Protein AF-A0AAD2FHA0-F1 (afdb_monomer_lite)

Foldseek 3Di:
DQADLLCVPDPPPHLVVVVVVCVVVVHDDDQADPVRAESSLLSQLLCCLPVPPPPPVPDPPDDPDDDDDPPPDNAASVNSVVVSCVVPPHHNPRPNSVVSSCVSRVVVVRNDDDDPPDDPDDDPPPVVVVVVVVPPPPVPPPPD

Sequence (144 aa):
TNDYDLIGRHWEDEAKPFLLEAKNSGGKVVVHCGAGTNRSGLIVAAAMLLLDDNDDDNNKEQQQEQQQQQQQPERFLLDIVKDLKQKRGMVLTNVSFQQQLCELAAKYNKLGPMPKGYSNEEAPRRSKLKQQHRQTGNFESMFQ

InterPro domains:
  IPR000340 Dual specificity phosphatase, catalytic domain [PF00782] (13-104)
  IPR000387 Tyrosine-specific protein phosphatases domain [PS50056] (9-77)
  IPR003595 Protein-tyrosine phosphatase, catalytic [SM00404] (2-107)
  IPR016130 Protein-tyrosine phosphatase, active site [PS00383] (31-41)
  IPR029021 Protein-tyrosine phosphatase-like [G3DSA:3.90.190.10] (2-108)
  IPR029021 Protein-tyrosine phosphatase-like [SSF52799] (15-111)

Organism: NCBI:txid2856

Radius of gyration: 21.64 Å; chains: 1; b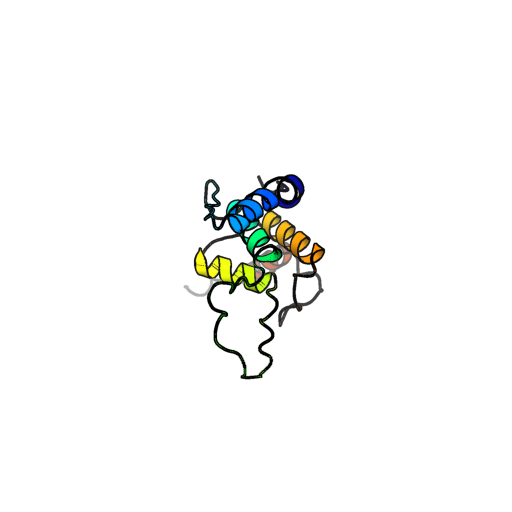ounding box: 42×40×75 Å

Secondary structure (DSSP, 8-state):
-----HHHHHIIIIIHHHHHHHHHTT-------SSSSSHHHHHHHHHHHHT------SS-SS---------PPPPPHHHHHHHHHHHHSS----HHHHHHHHHHHHHTT-S-SPPTT--SSPPPPTTTHHHHTTSS---TTS--

pLDDT: mean 80.44, std 20.16, range [44.22, 98.0]

Structure (mmCIF, N/CA/C/O backbone):
data_AF-A0AAD2FHA0-F1
#
_entry.id   AF-A0AAD2FHA0-F1
#
loop_
_atom_site.group_PDB
_atom_site.id
_atom_site.type_symbol
_atom_site.label_atom_id
_atom_site.label_alt_id
_atom_site.label_comp_id
_atom_site.label_asym_id
_atom_site.label_entity_id
_atom_site.label_seq_id
_atom_site.pdbx_PDB_ins_code
_atom_site.Cartn_x
_atom_site.Cartn_y
_atom_site.Cartn_z
_atom_site.occupancy
_atom_site.B_iso_or_equiv
_atom_site.auth_seq_id
_atom_site.auth_comp_id
_atom_site.auth_asym_id
_atom_site.auth_atom_id
_atom_site.pdbx_PDB_model_num
ATOM 1 N N . THR A 1 1 ? 3.387 8.338 -17.154 1.00 49.09 1 THR A N 1
ATOM 2 C CA . THR A 1 1 ? 3.674 9.116 -15.930 1.00 49.09 1 THR A CA 1
ATOM 3 C C . THR A 1 1 ? 4.288 8.162 -14.929 1.00 49.09 1 THR A C 1
ATOM 5 O O . THR A 1 1 ? 3.560 7.499 -14.203 1.00 49.09 1 THR A O 1
ATOM 8 N N . ASN A 1 2 ? 5.608 7.972 -15.005 1.00 61.31 2 ASN A N 1
ATOM 9 C CA . ASN A 1 2 ? 6.279 6.852 -14.336 1.00 61.31 2 ASN A CA 1
ATOM 10 C C . ASN A 1 2 ? 6.820 7.172 -12.938 1.00 61.31 2 ASN A C 1
ATOM 12 O O . ASN A 1 2 ? 7.102 6.222 -12.229 1.00 61.31 2 ASN A O 1
ATOM 16 N N . ASP A 1 3 ? 6.852 8.431 -12.491 1.00 77.88 3 ASP A N 1
ATOM 17 C CA . ASP A 1 3 ? 7.588 8.805 -11.264 1.00 77.88 3 ASP A CA 1
ATOM 18 C C . ASP A 1 3 ? 6.738 9.559 -10.232 1.00 77.88 3 ASP A C 1
ATOM 20 O O . ASP A 1 3 ? 7.250 10.320 -9.416 1.00 77.88 3 ASP A O 1
ATOM 24 N N . TYR A 1 4 ? 5.413 9.409 -10.278 1.00 92.38 4 TYR A N 1
ATOM 25 C CA . TYR A 1 4 ? 4.571 10.063 -9.283 1.00 92.38 4 TYR A CA 1
ATOM 26 C C . TYR A 1 4 ? 4.712 9.361 -7.931 1.00 92.38 4 TYR A C 1
ATOM 28 O O . TYR A 1 4 ? 4.334 8.197 -7.801 1.00 92.38 4 TYR A O 1
ATOM 36 N N . ASP A 1 5 ? 5.242 10.068 -6.939 1.00 95.50 5 ASP A N 1
ATOM 37 C CA . ASP A 1 5 ? 5.319 9.592 -5.561 1.00 95.50 5 ASP A CA 1
ATOM 38 C C . ASP A 1 5 ? 3.935 9.649 -4.903 1.00 95.50 5 ASP A C 1
ATOM 40 O O . ASP A 1 5 ? 3.520 10.680 -4.376 1.00 95.50 5 ASP A O 1
ATOM 44 N N . LEU A 1 6 ? 3.179 8.556 -5.017 1.00 96.38 6 LEU A N 1
ATOM 45 C CA . LEU A 1 6 ? 1.818 8.474 -4.494 1.00 96.38 6 LEU A CA 1
ATOM 46 C C . LEU A 1 6 ? 1.837 8.239 -2.981 1.00 96.38 6 LEU A C 1
ATOM 48 O O . LEU A 1 6 ? 1.031 8.836 -2.270 1.00 96.38 6 LEU A O 1
ATOM 52 N N . ILE A 1 7 ? 2.749 7.388 -2.496 1.00 97.62 7 ILE A N 1
ATOM 53 C CA . ILE A 1 7 ? 2.863 7.084 -1.066 1.00 97.62 7 ILE A CA 1
ATOM 54 C C . ILE A 1 7 ? 3.361 8.305 -0.298 1.00 97.62 7 ILE A C 1
ATOM 56 O O . ILE A 1 7 ? 2.693 8.727 0.642 1.00 97.62 7 ILE A O 1
ATOM 60 N N . GLY A 1 8 ? 4.479 8.908 -0.703 1.00 96.81 8 GLY A N 1
ATOM 61 C CA . GLY A 1 8 ? 5.072 10.017 0.043 1.00 96.81 8 GLY A CA 1
ATOM 62 C C . GLY A 1 8 ? 4.200 11.271 0.077 1.00 96.81 8 GLY A C 1
ATOM 63 O O . GLY A 1 8 ? 4.286 12.037 1.030 1.00 96.81 8 GLY A O 1
ATOM 64 N N . ARG A 1 9 ? 3.326 11.469 -0.920 1.00 97.69 9 ARG A N 1
ATOM 65 C CA . ARG A 1 9 ? 2.438 12.642 -0.987 1.00 97.69 9 ARG A CA 1
ATOM 66 C C . ARG A 1 9 ? 1.093 12.461 -0.299 1.00 97.69 9 ARG A C 1
ATOM 68 O O . ARG A 1 9 ? 0.582 13.433 0.236 1.00 97.69 9 ARG A O 1
ATOM 75 N N . HIS A 1 10 ? 0.501 11.268 -0.369 1.00 97.69 10 HIS A N 1
ATOM 76 C CA . HIS A 1 10 ? -0.910 11.089 -0.002 1.00 97.69 10 HIS A CA 1
ATOM 77 C C . HIS A 1 10 ? -1.148 10.037 1.075 1.00 97.69 10 HIS A C 1
ATOM 79 O O . HIS A 1 10 ? -2.256 9.960 1.598 1.00 97.69 10 HIS A O 1
ATOM 85 N N . TRP A 1 11 ? -0.169 9.188 1.399 1.00 97.69 11 TRP A N 1
ATOM 86 C CA . TRP A 1 11 ? -0.427 8.073 2.308 1.00 97.69 11 TRP A CA 1
ATOM 87 C C . TRP A 1 11 ? -0.754 8.542 3.727 1.00 97.69 11 TRP A C 1
ATOM 89 O O . TRP A 1 11 ? -1.832 8.221 4.214 1.00 97.69 11 TRP A O 1
ATOM 99 N N . GLU A 1 12 ? 0.143 9.288 4.376 1.00 96.56 12 GLU A N 1
ATOM 100 C CA . GLU A 1 12 ? 0.017 9.613 5.807 1.00 96.56 12 GLU A CA 1
ATOM 101 C C . GLU A 1 12 ? -1.079 10.647 6.092 1.00 96.56 12 GLU A C 1
ATOM 103 O O . GLU A 1 12 ? -1.808 10.485 7.067 1.00 96.56 12 GLU A O 1
ATOM 108 N N . ASP A 1 13 ? -1.223 11.662 5.236 1.00 97.31 13 ASP A N 1
ATOM 109 C CA . ASP A 1 13 ? -2.094 12.813 5.515 1.00 97.31 13 ASP A CA 1
ATOM 110 C C . ASP A 1 13 ? -3.517 12.664 4.951 1.00 97.31 13 ASP A C 1
ATOM 112 O O . ASP A 1 13 ? -4.442 13.304 5.446 1.00 97.31 13 ASP A O 1
ATOM 116 N N . GLU A 1 14 ? -3.723 11.817 3.935 1.00 97.81 14 GLU A N 1
ATOM 117 C CA . GLU A 1 14 ? -5.014 11.712 3.236 1.00 97.81 14 GLU A CA 1
ATOM 118 C C . GLU A 1 14 ? -5.570 10.283 3.235 1.00 97.81 14 GLU A C 1
ATOM 120 O O . GLU A 1 14 ? -6.622 10.005 3.813 1.00 97.81 14 GLU A O 1
ATOM 125 N N . ALA A 1 15 ? -4.871 9.349 2.585 1.00 97.94 15 ALA A N 1
ATOM 126 C CA . ALA A 1 15 ? -5.410 8.023 2.302 1.00 97.94 15 ALA A CA 1
ATOM 127 C C . ALA A 1 15 ? -5.560 7.172 3.568 1.00 97.94 15 ALA A C 1
ATOM 129 O O . ALA A 1 15 ? -6.604 6.552 3.775 1.00 97.94 15 ALA A O 1
ATOM 130 N N . LYS A 1 16 ? -4.531 7.132 4.418 1.00 97.44 16 LYS A N 1
ATOM 131 C CA . LYS A 1 16 ? -4.538 6.333 5.645 1.00 97.44 16 LYS A CA 1
ATOM 132 C C . LYS A 1 16 ? -5.573 6.836 6.662 1.00 97.44 16 LYS A C 1
ATOM 134 O O . LYS A 1 16 ? -6.338 5.989 7.122 1.00 97.44 16 LYS A O 1
ATOM 139 N N . PRO A 1 17 ? -5.679 8.144 6.982 1.00 97.56 17 PRO A N 1
ATOM 140 C CA . PRO A 1 17 ? -6.731 8.645 7.866 1.00 97.56 17 PRO A CA 1
ATOM 141 C C . PRO A 1 17 ? -8.136 8.326 7.352 1.00 97.56 17 PRO A C 1
ATOM 143 O O . PRO A 1 17 ? -8.946 7.805 8.112 1.00 97.56 17 PRO A O 1
ATOM 146 N N . PHE A 1 18 ? -8.399 8.537 6.057 1.00 97.81 18 PHE A N 1
ATOM 147 C CA . PHE A 1 18 ? -9.698 8.237 5.449 1.00 97.81 18 PHE A CA 1
ATOM 148 C C . PHE A 1 18 ? -10.074 6.752 5.565 1.00 97.81 18 PHE A C 1
ATOM 150 O O . PHE A 1 18 ? -11.197 6.405 5.934 1.00 97.81 18 PHE A O 1
ATOM 157 N N . LEU A 1 19 ? -9.129 5.855 5.265 1.00 96.94 19 LEU A N 1
ATOM 158 C CA . LEU A 1 19 ? -9.354 4.412 5.370 1.00 96.94 19 LEU A CA 1
ATOM 159 C C . LEU A 1 19 ? -9.555 3.970 6.821 1.00 96.94 19 LEU A C 1
ATOM 161 O O . LEU A 1 19 ? -10.408 3.123 7.081 1.00 96.94 19 LEU A O 1
ATOM 165 N N . LEU A 1 20 ? -8.799 4.544 7.757 1.00 95.06 20 LEU A N 1
ATOM 166 C CA . LEU A 1 20 ? -8.907 4.226 9.176 1.00 95.06 20 LEU A CA 1
ATOM 167 C C . LEU A 1 20 ? -10.227 4.729 9.774 1.00 95.06 20 LEU A C 1
ATOM 169 O O . LEU A 1 20 ? -10.877 3.994 10.507 1.00 95.06 20 LEU A O 1
ATOM 173 N N . GLU A 1 21 ? -10.667 5.937 9.423 1.00 95.44 21 GLU A N 1
ATOM 174 C CA . GLU A 1 21 ? -11.975 6.473 9.820 1.00 95.44 21 GLU A CA 1
ATOM 175 C C . GLU A 1 21 ? -13.120 5.588 9.308 1.00 95.44 21 GLU A C 1
ATOM 177 O O . GLU A 1 21 ? -14.021 5.204 10.061 1.00 95.44 21 GLU A O 1
ATOM 182 N N . ALA A 1 22 ? -13.062 5.195 8.034 1.00 95.06 22 ALA A N 1
ATOM 183 C CA . ALA A 1 22 ? -14.052 4.297 7.461 1.00 95.06 22 ALA A CA 1
ATOM 184 C C . ALA A 1 22 ? -14.035 2.911 8.128 1.00 95.06 22 ALA A C 1
ATOM 186 O O . ALA A 1 22 ? -15.096 2.357 8.401 1.00 95.06 22 ALA A O 1
ATOM 187 N N . LYS A 1 23 ? -12.853 2.366 8.446 1.00 91.12 23 LYS A N 1
ATOM 188 C CA . LYS A 1 23 ? -12.722 1.107 9.193 1.00 91.12 23 LYS A CA 1
ATOM 189 C C . LYS A 1 23 ? -13.341 1.223 10.591 1.00 91.12 23 LYS A C 1
ATOM 191 O O . LYS A 1 23 ? -14.180 0.404 10.954 1.00 91.12 23 LYS A O 1
ATOM 196 N N . ASN A 1 24 ? -12.993 2.270 11.338 1.00 92.12 24 ASN A N 1
ATOM 197 C CA . ASN A 1 24 ? -13.446 2.493 12.716 1.00 92.12 24 ASN A CA 1
ATOM 198 C C . ASN A 1 24 ? -14.953 2.765 12.823 1.00 92.12 24 ASN A C 1
ATOM 200 O O . ASN A 1 24 ? -15.558 2.509 13.859 1.00 92.12 24 ASN A O 1
ATOM 204 N N . SER A 1 25 ? -15.572 3.266 11.755 1.00 94.00 25 SER A N 1
ATOM 205 C CA . SER A 1 25 ? -17.027 3.437 11.665 1.00 94.00 25 SER A CA 1
ATOM 206 C C . SER A 1 25 ? -17.769 2.171 11.211 1.00 94.00 25 SER A C 1
ATOM 208 O O . SER A 1 25 ? -18.991 2.202 11.064 1.00 94.00 25 SER A O 1
ATOM 210 N N . GLY A 1 26 ? -17.063 1.060 10.960 1.00 91.25 26 GLY A N 1
ATOM 211 C CA . GLY A 1 26 ? -17.638 -0.156 10.373 1.00 91.25 26 GLY A CA 1
ATOM 212 C C . GLY A 1 26 ? -18.071 0.016 8.910 1.00 91.25 26 GLY A C 1
ATOM 213 O O . GLY A 1 26 ? -18.850 -0.782 8.381 1.00 91.25 26 GLY A O 1
ATOM 214 N N . GLY A 1 27 ? -17.602 1.076 8.251 1.00 91.19 27 GLY A N 1
ATOM 215 C CA . GLY A 1 27 ? -17.916 1.409 6.872 1.00 91.19 27 GLY A CA 1
ATOM 216 C C . GLY A 1 27 ? -17.195 0.519 5.859 1.00 91.19 27 GLY A C 1
ATOM 217 O O . GLY A 1 27 ? -16.181 -0.122 6.131 1.00 91.19 27 GLY A O 1
ATOM 218 N N . LYS A 1 28 ? -17.716 0.503 4.628 1.00 93.31 28 LYS A N 1
ATOM 219 C CA . LYS A 1 28 ? -17.070 -0.149 3.481 1.00 93.31 28 LYS A CA 1
ATOM 220 C C . LYS A 1 28 ? -16.538 0.912 2.530 1.00 93.31 28 LYS A C 1
ATOM 222 O O . LYS A 1 28 ? -17.287 1.790 2.109 1.00 93.31 28 LYS A O 1
ATOM 227 N N . VAL A 1 29 ? -15.269 0.791 2.149 1.00 95.94 29 VAL A N 1
ATOM 228 C CA . VAL A 1 29 ? -14.613 1.721 1.220 1.00 95.94 29 VAL A CA 1
ATOM 229 C C . VAL A 1 29 ? -14.434 1.086 -0.149 1.00 95.94 29 VAL A C 1
ATOM 231 O O . VAL A 1 29 ? -13.974 -0.048 -0.276 1.00 95.94 29 VAL A O 1
ATOM 234 N N . VAL A 1 30 ? -14.732 1.859 -1.193 1.00 96.56 30 VAL A N 1
ATOM 235 C CA . VAL A 1 30 ? -14.352 1.533 -2.569 1.00 96.56 30 VAL A CA 1
ATOM 236 C C . VAL A 1 30 ? -13.156 2.392 -2.967 1.00 96.56 30 VAL A C 1
ATOM 238 O O . VAL A 1 30 ? -13.279 3.600 -3.137 1.00 96.56 30 VAL A O 1
ATOM 241 N N . VAL A 1 31 ? -11.997 1.758 -3.165 1.00 96.44 31 VAL A N 1
ATOM 242 C CA . VAL A 1 31 ? -10.791 2.419 -3.688 1.00 96.44 31 VAL A CA 1
ATOM 243 C C . VAL A 1 31 ? -10.673 2.138 -5.184 1.00 96.44 31 VAL A C 1
ATOM 245 O O . VAL A 1 31 ? -10.569 0.983 -5.603 1.00 96.44 31 VAL A O 1
ATOM 248 N N . HIS A 1 32 ? -10.652 3.185 -6.012 1.00 96.69 32 HIS A N 1
ATOM 249 C CA . HIS A 1 32 ? -10.545 3.038 -7.464 1.00 96.69 32 HIS A CA 1
ATOM 250 C C . HIS A 1 32 ? -9.557 4.027 -8.095 1.00 96.69 32 HIS A C 1
ATOM 252 O O . HIS A 1 32 ? -9.116 5.003 -7.500 1.00 96.69 32 HIS A O 1
ATOM 258 N N . CYS A 1 33 ? -9.170 3.736 -9.333 1.00 94.50 33 CYS A N 1
ATOM 259 C CA . CYS A 1 33 ? -8.485 4.666 -10.224 1.00 94.50 33 CYS A CA 1
ATOM 260 C C . CYS A 1 33 ? -8.949 4.380 -11.659 1.00 94.50 33 CYS A C 1
ATOM 262 O O . CYS A 1 33 ? -9.713 3.441 -11.862 1.00 94.50 33 CYS A O 1
ATOM 264 N N . GLY A 1 34 ? -8.471 5.132 -12.658 1.00 94.56 34 GLY A N 1
ATOM 265 C CA . GLY A 1 34 ? -8.948 4.984 -14.045 1.00 94.56 34 GLY A CA 1
ATOM 266 C C . GLY A 1 34 ? -8.950 3.544 -14.588 1.00 94.56 34 GLY A C 1
ATOM 267 O O . GLY A 1 34 ? -9.942 3.121 -15.159 1.00 94.56 34 GLY A O 1
ATOM 268 N N . ALA A 1 35 ? -7.877 2.774 -14.363 1.00 92.19 35 ALA A N 1
ATOM 269 C CA . ALA A 1 35 ? -7.787 1.372 -14.803 1.00 92.19 35 ALA A CA 1
ATOM 270 C C . ALA A 1 35 ? -7.987 0.350 -13.668 1.00 92.19 35 ALA A C 1
ATOM 272 O O . ALA A 1 35 ? -7.991 -0.848 -13.913 1.00 92.19 35 ALA A O 1
ATOM 273 N N . GLY A 1 36 ? -8.062 0.794 -12.411 1.00 92.62 36 GLY A N 1
ATOM 274 C CA . GLY A 1 36 ? -8.179 -0.099 -11.252 1.00 92.62 36 GLY A CA 1
ATOM 275 C C . GLY A 1 36 ? -6.964 -0.994 -10.939 1.00 92.62 36 GLY A C 1
ATOM 276 O O . GLY A 1 36 ? -7.066 -1.816 -10.032 1.00 92.62 36 GLY A O 1
ATOM 277 N N . THR A 1 37 ? -5.829 -0.854 -11.639 1.00 93.25 37 THR A N 1
ATOM 278 C CA . THR A 1 37 ? -4.694 -1.804 -11.559 1.00 93.25 37 THR A CA 1
ATOM 279 C C . THR A 1 37 ? -3.495 -1.328 -10.737 1.00 93.25 37 THR A C 1
ATOM 281 O O . THR A 1 37 ? -2.859 -2.128 -10.055 1.00 93.25 37 THR A O 1
ATOM 284 N N . ASN A 1 38 ? -3.150 -0.040 -10.816 1.00 94.94 38 ASN A N 1
ATOM 285 C CA . ASN A 1 38 ? -1.869 0.477 -10.318 1.00 94.94 38 ASN A CA 1
ATOM 286 C C . ASN A 1 38 ? -2.036 1.415 -9.116 1.00 94.94 38 ASN A C 1
ATOM 288 O O . ASN A 1 38 ? -1.748 1.000 -8.004 1.00 94.94 38 ASN A O 1
ATOM 292 N N . ARG A 1 39 ? -2.555 2.640 -9.300 1.00 96.56 39 ARG A N 1
ATOM 293 C CA . ARG A 1 39 ? -2.712 3.622 -8.200 1.00 96.56 39 ARG A CA 1
ATOM 294 C C . ARG A 1 39 ? -3.586 3.093 -7.062 1.00 96.56 39 ARG A C 1
ATOM 296 O O . ARG A 1 39 ? -3.170 3.087 -5.913 1.00 96.56 39 ARG A O 1
ATOM 303 N N . SER A 1 40 ? -4.774 2.588 -7.399 1.00 96.81 40 SER A N 1
ATOM 304 C CA . SER A 1 40 ? -5.663 1.971 -6.410 1.00 96.81 40 SER A CA 1
ATOM 305 C C . SER A 1 40 ? -5.062 0.696 -5.822 1.00 96.81 40 SER A C 1
ATOM 307 O O . SER A 1 40 ? -5.214 0.455 -4.634 1.00 96.81 40 SER A O 1
ATOM 309 N N . GLY A 1 41 ? -4.347 -0.098 -6.629 1.00 96.62 41 GLY A N 1
ATOM 310 C CA . GLY A 1 41 ? -3.656 -1.298 -6.152 1.00 96.62 41 GLY A CA 1
ATOM 311 C C . GLY A 1 41 ? -2.572 -0.983 -5.120 1.00 96.62 41 GLY A C 1
ATOM 312 O O . GLY A 1 41 ? -2.454 -1.701 -4.138 1.00 96.62 41 GLY A O 1
ATOM 313 N N . LEU A 1 42 ? -1.832 0.113 -5.309 1.00 97.62 42 LEU A N 1
ATOM 314 C CA . LEU A 1 42 ? -0.809 0.590 -4.378 1.00 97.62 42 LEU A CA 1
ATOM 315 C C . LEU A 1 42 ? -1.416 1.023 -3.040 1.00 97.62 42 LEU A C 1
ATOM 317 O O . LEU A 1 42 ? -0.967 0.550 -2.003 1.00 97.62 42 LEU A O 1
ATOM 321 N N . ILE A 1 43 ? -2.468 1.848 -3.063 1.00 98.00 43 ILE A N 1
ATOM 322 C CA . ILE A 1 43 ? -3.155 2.290 -1.838 1.00 98.00 43 ILE A CA 1
ATOM 323 C C . ILE A 1 43 ? -3.765 1.106 -1.080 1.00 98.00 43 ILE A C 1
ATOM 325 O O . ILE A 1 43 ? -3.602 1.005 0.131 1.00 98.00 43 ILE A O 1
ATOM 329 N N . VAL A 1 44 ? -4.418 0.175 -1.785 1.00 96.94 44 VAL A N 1
ATOM 330 C CA . VAL A 1 44 ? -4.992 -1.024 -1.153 1.00 96.94 44 VAL A CA 1
ATOM 331 C C . VAL A 1 44 ? -3.897 -1.925 -0.579 1.00 96.94 44 VAL A C 1
ATOM 333 O O . VAL A 1 44 ? -4.054 -2.417 0.530 1.00 96.94 44 VAL A O 1
ATOM 336 N N . ALA A 1 45 ? -2.777 -2.118 -1.282 1.00 96.88 45 ALA A N 1
ATOM 337 C CA . ALA A 1 45 ? -1.661 -2.903 -0.757 1.00 96.88 45 ALA A CA 1
ATOM 338 C C . ALA A 1 45 ? -1.054 -2.269 0.503 1.00 96.88 45 ALA A C 1
ATOM 340 O O . ALA A 1 45 ? -0.789 -2.981 1.464 1.00 96.88 45 ALA A O 1
ATOM 341 N N . ALA A 1 46 ? -0.875 -0.945 0.522 1.00 97.25 46 ALA A N 1
ATOM 342 C CA . ALA A 1 46 ? -0.403 -0.218 1.700 1.00 97.25 46 ALA A CA 1
ATOM 343 C C . ALA A 1 46 ? -1.375 -0.352 2.886 1.00 97.25 46 ALA A C 1
ATOM 345 O O . ALA A 1 46 ? -0.941 -0.573 4.015 1.00 97.25 46 ALA A O 1
ATOM 346 N N . ALA A 1 47 ? -2.684 -0.296 2.624 1.00 96.12 47 ALA A N 1
ATOM 347 C CA . ALA A 1 47 ? -3.715 -0.509 3.636 1.00 96.12 47 ALA A CA 1
ATOM 348 C C . ALA A 1 47 ? -3.683 -1.929 4.200 1.00 96.12 47 ALA A C 1
ATOM 350 O O . ALA A 1 47 ? -3.582 -2.094 5.407 1.00 96.12 47 ALA A O 1
ATOM 351 N N . MET A 1 48 ? -3.656 -2.948 3.342 1.00 94.62 48 MET A N 1
ATOM 352 C CA . MET A 1 48 ? -3.557 -4.342 3.783 1.00 94.62 48 MET A CA 1
ATOM 353 C C . MET A 1 48 ? -2.253 -4.640 4.539 1.00 94.62 48 MET A C 1
ATOM 355 O O . MET A 1 48 ? -2.190 -5.564 5.339 1.00 94.62 48 MET A O 1
ATOM 359 N N . LEU A 1 49 ? -1.188 -3.884 4.272 1.00 94.75 49 LEU A N 1
ATOM 360 C CA . LEU A 1 49 ? 0.100 -4.053 4.938 1.00 94.75 49 LEU A CA 1
ATOM 361 C C . LEU A 1 49 ? 0.134 -3.440 6.346 1.00 94.75 49 LEU A C 1
ATOM 363 O O . LEU A 1 49 ? 0.847 -3.950 7.207 1.00 94.75 49 LEU A O 1
ATOM 367 N N . LEU A 1 50 ? -0.569 -2.321 6.552 1.00 93.94 50 LEU A N 1
ATOM 368 C CA . LEU A 1 50 ? -0.416 -1.475 7.744 1.00 93.94 50 LEU A CA 1
ATOM 369 C C . LEU A 1 50 ? -1.686 -1.313 8.584 1.00 93.94 50 LEU A C 1
ATOM 371 O O . LEU A 1 50 ? -1.585 -0.824 9.703 1.00 93.94 50 LEU A O 1
ATOM 375 N N . LEU A 1 51 ? -2.859 -1.633 8.036 1.00 91.75 51 LEU A N 1
ATOM 376 C CA . LEU A 1 51 ? -4.166 -1.425 8.670 1.00 91.75 51 LEU A CA 1
ATOM 377 C C . LEU A 1 51 ? -4.958 -2.724 8.851 1.00 91.75 51 LEU A C 1
ATOM 379 O O . LEU A 1 51 ? -5.906 -2.737 9.637 1.00 91.75 51 LEU A O 1
ATOM 383 N N . ASP A 1 52 ? -4.594 -3.807 8.157 1.00 81.38 52 ASP A N 1
ATOM 384 C CA . ASP A 1 52 ? -5.144 -5.142 8.420 1.00 81.38 52 ASP A CA 1
ATOM 385 C C . ASP A 1 52 ? -4.460 -5.737 9.663 1.00 81.38 52 ASP A C 1
ATOM 387 O O . ASP A 1 52 ? -3.738 -6.732 9.597 1.00 81.38 52 ASP A O 1
ATOM 391 N N . ASP A 1 53 ? -4.681 -5.113 10.817 1.00 65.50 53 ASP A N 1
ATOM 392 C CA . ASP A 1 53 ? -4.613 -5.842 12.077 1.00 65.50 53 ASP A CA 1
ATOM 393 C C . ASP A 1 53 ? -5.823 -6.786 12.115 1.00 65.50 53 ASP A C 1
ATOM 395 O O . ASP A 1 53 ? -6.916 -6.413 11.681 1.00 65.50 53 ASP A O 1
ATOM 399 N N 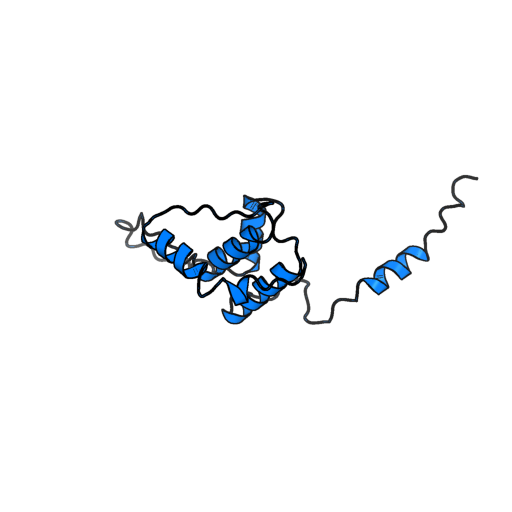. ASN A 1 54 ? -5.590 -8.037 12.525 1.00 54.78 54 ASN A N 1
ATOM 400 C CA . ASN A 1 54 ? -6.557 -9.137 12.497 1.00 54.78 54 ASN A CA 1
ATOM 401 C C . ASN A 1 54 ? -7.763 -8.858 13.416 1.00 54.78 54 ASN A C 1
ATOM 403 O O . ASN A 1 54 ? -7.865 -9.432 14.501 1.00 54.78 54 ASN A O 1
ATOM 407 N N . ASP A 1 55 ? -8.687 -8.015 12.966 1.00 50.47 55 ASP A N 1
ATOM 408 C CA . ASP A 1 55 ? -9.990 -7.799 13.587 1.00 50.47 55 ASP A CA 1
ATOM 409 C C . ASP A 1 55 ? -10.914 -8.984 13.262 1.00 50.47 55 ASP A C 1
ATOM 411 O O . ASP A 1 55 ? -11.899 -8.867 12.534 1.00 50.47 55 ASP A O 1
ATOM 415 N N . ASP A 1 56 ? -10.603 -10.150 13.832 1.00 48.25 56 ASP A N 1
ATOM 416 C CA . ASP A 1 56 ? -11.619 -11.151 14.173 1.00 48.25 56 ASP A CA 1
ATOM 417 C C . ASP A 1 56 ? -12.302 -10.706 15.478 1.00 48.25 56 ASP A C 1
ATOM 419 O O . ASP A 1 56 ? -12.161 -11.340 16.526 1.00 48.25 56 ASP A O 1
ATOM 423 N N . ASP A 1 57 ? -13.025 -9.586 15.417 1.00 50.84 57 ASP A N 1
ATOM 424 C CA . ASP A 1 57 ? -13.714 -8.982 16.568 1.00 50.84 57 ASP A CA 1
ATOM 425 C C . ASP A 1 57 ? -15.243 -9.148 16.493 1.00 50.84 57 ASP A C 1
ATOM 427 O O . ASP A 1 57 ? -16.017 -8.310 16.940 1.00 50.84 57 ASP A O 1
ATOM 431 N N . ASN A 1 58 ? -15.714 -10.261 15.913 1.00 46.44 58 ASN A N 1
ATOM 432 C CA . ASN A 1 58 ? -17.148 -10.586 15.871 1.00 46.44 58 ASN A CA 1
ATOM 433 C C . ASN A 1 58 ? -17.513 -12.032 16.252 1.00 46.44 58 ASN A C 1
ATOM 435 O O . ASN A 1 58 ? -18.628 -12.464 15.965 1.00 46.44 58 ASN A O 1
ATOM 439 N N . ASN A 1 59 ? -16.632 -12.795 16.919 1.00 49.72 59 ASN A N 1
ATOM 440 C CA . ASN A 1 59 ? -17.058 -14.072 17.521 1.00 49.72 59 ASN A CA 1
ATOM 441 C C . ASN A 1 59 ? -16.169 -14.593 18.673 1.00 49.72 59 ASN A C 1
ATOM 443 O O . ASN A 1 59 ? -15.744 -15.748 18.666 1.00 49.72 59 ASN A O 1
ATOM 447 N N . LYS A 1 60 ? -15.853 -13.750 19.667 1.00 44.22 60 LYS A N 1
ATOM 448 C CA . LYS A 1 60 ? -15.126 -14.168 20.886 1.00 44.22 60 LYS A CA 1
ATOM 449 C C . LYS A 1 60 ? -15.871 -13.840 22.179 1.00 44.22 60 LYS A C 1
ATOM 451 O O . LYS A 1 60 ? -15.273 -13.461 23.177 1.00 44.22 60 LYS A O 1
ATOM 456 N N . GLU A 1 61 ? -17.170 -14.096 22.195 1.00 49.69 61 GLU A N 1
ATOM 457 C CA . GLU A 1 61 ? -17.804 -14.584 23.416 1.00 49.69 61 GLU A CA 1
ATOM 458 C C . GLU A 1 61 ? -18.122 -16.061 23.178 1.00 49.69 61 GLU A C 1
ATOM 460 O O . GLU A 1 61 ? -18.869 -16.394 22.267 1.00 49.69 61 GLU A O 1
ATOM 465 N N . GLN A 1 62 ? -17.536 -16.934 24.003 1.00 49.41 62 GLN A N 1
ATOM 466 C CA . GLN A 1 62 ? -17.659 -18.403 23.994 1.00 49.41 62 GLN A CA 1
ATOM 467 C C . GLN A 1 62 ? -16.678 -19.168 23.091 1.00 49.41 62 GLN A C 1
ATOM 469 O O . GLN A 1 62 ? -17.060 -19.825 22.126 1.00 49.41 62 GLN A O 1
ATOM 474 N N . GLN A 1 63 ? -15.406 -19.171 23.498 1.00 45.84 63 GLN A N 1
ATOM 475 C CA . GLN A 1 63 ? -14.584 -20.391 23.561 1.00 45.84 63 GLN A CA 1
ATOM 476 C C . GLN A 1 63 ? -13.315 -20.096 24.369 1.00 45.84 63 GLN A C 1
ATOM 478 O O . GLN A 1 63 ? -12.229 -19.855 23.847 1.00 45.84 63 GLN A O 1
ATOM 483 N N . GLN A 1 64 ? -13.496 -20.051 25.688 1.00 49.59 64 GLN A N 1
ATOM 484 C CA . GLN A 1 64 ? -12.400 -20.214 26.632 1.00 49.59 64 GLN A CA 1
ATOM 485 C C . GLN A 1 64 ? -12.007 -21.698 26.660 1.00 49.59 64 GLN A C 1
ATOM 487 O O . GLN A 1 64 ? -12.864 -22.573 26.581 1.00 49.59 64 GLN A O 1
ATOM 492 N N . GLU A 1 65 ? -10.700 -21.931 26.782 1.00 50.69 65 GLU A N 1
ATOM 493 C CA . GLU A 1 65 ? -10.071 -23.217 27.106 1.00 50.69 65 GLU A CA 1
ATOM 494 C C . GLU A 1 65 ? -9.988 -24.256 25.977 1.00 50.69 65 GLU A C 1
ATOM 496 O O . GLU A 1 65 ? -10.531 -25.353 26.053 1.0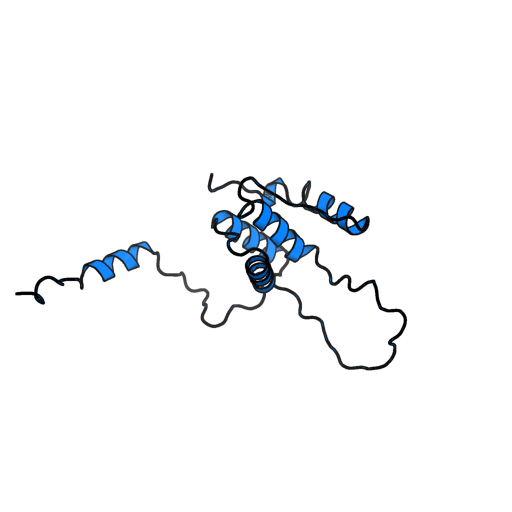0 50.69 65 GLU A O 1
ATOM 501 N N . GLN A 1 66 ? -9.152 -23.964 24.977 1.00 51.09 66 GLN A N 1
ATOM 502 C CA . GLN A 1 66 ? -8.230 -24.975 24.451 1.00 51.09 66 GLN A CA 1
ATOM 503 C C . GLN A 1 66 ? -6.954 -24.314 23.918 1.00 51.09 66 GLN A C 1
ATOM 505 O O . GLN A 1 66 ? -6.931 -23.601 22.919 1.00 51.09 66 GLN A O 1
ATOM 510 N N . GLN A 1 67 ? -5.884 -24.525 24.678 1.00 52.81 67 GLN A N 1
ATOM 511 C CA . GLN A 1 67 ? -4.536 -24.046 24.434 1.00 52.81 67 GLN A CA 1
ATOM 512 C C . GLN A 1 67 ? -3.888 -24.851 23.303 1.00 52.81 67 GLN A C 1
ATOM 514 O O . GLN A 1 67 ? -3.636 -26.042 23.455 1.00 52.81 67 GLN A O 1
ATOM 519 N N . GLN A 1 68 ? -3.545 -24.173 22.211 1.00 48.53 68 GLN A N 1
ATOM 520 C CA . GLN A 1 68 ? -2.322 -24.399 21.441 1.00 48.53 68 GLN A CA 1
ATOM 521 C C . GLN A 1 68 ? -2.042 -23.121 20.646 1.00 48.53 68 GLN A C 1
ATOM 523 O O . GLN A 1 68 ? -2.924 -22.566 19.999 1.00 48.53 68 GLN A O 1
ATOM 528 N N . GLN A 1 69 ? -0.820 -22.613 20.782 1.00 48.56 69 GLN A N 1
ATOM 529 C CA . GLN A 1 69 ? -0.339 -21.334 20.265 1.00 48.56 69 GLN A CA 1
ATOM 530 C C . GLN A 1 69 ? -0.437 -21.264 18.731 1.00 48.56 69 GLN A C 1
ATOM 532 O O . GLN A 1 69 ? 0.529 -21.529 18.025 1.00 48.56 69 GLN A O 1
ATOM 537 N N . GLN A 1 70 ? -1.592 -20.872 18.200 1.00 47.97 70 GLN A N 1
ATOM 538 C CA . GLN A 1 70 ? -1.702 -20.372 16.834 1.00 47.97 70 GLN A CA 1
ATOM 539 C C . GLN A 1 70 ? -1.371 -18.879 16.871 1.00 47.97 70 GLN A C 1
ATOM 541 O O . GLN A 1 70 ? -2.255 -18.027 16.927 1.00 47.97 70 GLN A O 1
ATOM 546 N N . GLN A 1 71 ? -0.075 -18.557 16.916 1.00 50.97 71 GLN A N 1
ATOM 547 C CA . GLN A 1 71 ? 0.372 -17.215 16.553 1.00 50.97 71 GLN A CA 1
ATOM 548 C C . GLN A 1 71 ? -0.042 -17.015 15.095 1.00 50.97 71 GLN A C 1
ATOM 550 O O . GLN A 1 71 ? 0.492 -17.679 14.205 1.00 50.97 71 GLN A O 1
ATOM 555 N N . GLN A 1 72 ? -1.059 -16.182 14.868 1.00 51.91 72 GLN A N 1
ATOM 556 C CA . GLN A 1 72 ? -1.479 -15.824 13.518 1.00 51.91 72 GLN A CA 1
ATOM 557 C C . GLN A 1 72 ? -0.248 -15.305 12.766 1.00 51.91 72 GLN A C 1
ATOM 559 O O . GLN A 1 72 ? 0.501 -14.500 13.330 1.00 51.91 72 GLN A O 1
ATOM 564 N N . PRO A 1 73 ? 0.018 -15.796 11.546 1.00 58.50 73 PRO A N 1
ATOM 565 C CA . PRO A 1 73 ? 1.238 -15.459 10.840 1.00 58.50 73 PRO A CA 1
ATOM 566 C C . PRO A 1 73 ? 1.263 -13.954 10.587 1.00 58.50 73 PRO A C 1
ATOM 568 O O . PRO A 1 73 ? 0.331 -13.392 10.007 1.00 58.50 73 PRO A O 1
ATOM 571 N N . GLU A 1 74 ? 2.332 -13.298 11.033 1.00 73.75 74 GLU A N 1
ATOM 572 C CA . GLU A 1 74 ? 2.594 -11.916 10.659 1.00 73.75 74 GLU A CA 1
ATOM 573 C C . GLU A 1 74 ? 2.588 -11.817 9.129 1.00 73.75 74 GLU A C 1
ATOM 575 O O . GLU A 1 74 ? 3.295 -12.559 8.446 1.00 73.75 74 GLU A O 1
ATOM 580 N N . ARG A 1 75 ? 1.745 -10.937 8.580 1.00 86.62 75 ARG A N 1
ATOM 581 C CA . ARG A 1 75 ? 1.615 -10.793 7.130 1.00 86.62 75 ARG A CA 1
ATOM 582 C C . ARG A 1 75 ? 2.734 -9.909 6.605 1.00 86.62 75 ARG A C 1
ATOM 584 O O . ARG A 1 75 ? 2.850 -8.749 7.003 1.00 86.62 75 ARG A O 1
ATOM 591 N N . PHE A 1 76 ? 3.529 -10.440 5.682 1.00 94.06 76 PHE A N 1
ATOM 592 C CA . PHE A 1 76 ? 4.582 -9.682 5.019 1.00 94.06 76 PHE A CA 1
ATOM 593 C C . PHE A 1 76 ? 4.134 -9.185 3.648 1.00 94.06 76 PHE A C 1
ATOM 595 O O . PHE A 1 76 ? 3.145 -9.645 3.073 1.00 94.06 76 PHE A O 1
ATOM 602 N N . LEU A 1 77 ? 4.902 -8.251 3.090 1.00 94.81 77 LEU A N 1
ATOM 603 C CA . LEU A 1 77 ? 4.637 -7.622 1.799 1.00 94.81 77 LEU A CA 1
ATOM 604 C C . LEU A 1 77 ? 4.282 -8.634 0.699 1.00 94.81 77 LEU A C 1
ATOM 606 O O . LEU A 1 77 ? 3.351 -8.418 -0.077 1.00 94.81 77 LEU A O 1
ATOM 610 N N . LEU A 1 78 ? 5.015 -9.744 0.623 1.00 94.62 78 LEU A N 1
ATOM 611 C CA . LEU A 1 78 ? 4.781 -10.756 -0.404 1.00 94.62 78 LEU A CA 1
ATOM 612 C C . LEU A 1 78 ? 3.446 -11.483 -0.236 1.00 94.62 78 LEU A C 1
ATOM 614 O O . LEU A 1 78 ? 2.803 -11.776 -1.247 1.00 94.62 78 LEU A O 1
ATOM 618 N N . ASP A 1 79 ? 3.002 -11.716 0.999 1.00 94.19 79 ASP A N 1
ATOM 619 C CA . ASP A 1 79 ? 1.692 -12.306 1.278 1.00 94.19 79 ASP A CA 1
ATOM 620 C C . ASP A 1 79 ? 0.581 -11.357 0.832 1.00 94.19 79 ASP A C 1
ATOM 622 O O . ASP A 1 79 ? -0.349 -11.767 0.140 1.00 94.19 79 ASP A O 1
ATOM 626 N N . ILE A 1 80 ? 0.729 -10.061 1.128 1.00 94.69 80 ILE A N 1
ATOM 627 C CA . ILE A 1 80 ? -0.217 -9.022 0.705 1.00 94.69 80 ILE A CA 1
ATOM 628 C C . ILE A 1 80 ? -0.309 -8.935 -0.822 1.00 94.69 80 ILE A C 1
ATOM 630 O O . ILE A 1 80 ? -1.403 -8.925 -1.390 1.00 94.69 80 ILE A O 1
ATOM 634 N N . VAL A 1 81 ? 0.831 -8.904 -1.519 1.00 95.00 81 VAL A N 1
ATOM 635 C CA . VAL A 1 81 ? 0.857 -8.827 -2.988 1.00 95.00 81 VAL A CA 1
ATOM 636 C C . VAL A 1 81 ? 0.267 -10.091 -3.618 1.00 95.00 81 VAL A C 1
ATOM 638 O O . VAL A 1 81 ? -0.435 -9.999 -4.631 1.00 95.00 81 VAL A O 1
ATOM 641 N N . LYS A 1 82 ? 0.533 -11.266 -3.038 1.00 94.31 82 LYS A N 1
ATOM 642 C CA . LYS A 1 82 ? -0.044 -12.537 -3.487 1.00 94.31 82 LYS A CA 1
ATOM 643 C C . LYS A 1 82 ? -1.565 -12.522 -3.347 1.00 94.31 82 LYS A C 1
ATOM 645 O O . LYS A 1 82 ? -2.257 -12.796 -4.327 1.00 94.31 82 LYS A O 1
ATOM 650 N N . ASP A 1 83 ? -2.071 -12.126 -2.185 1.00 94.19 83 ASP A N 1
ATOM 651 C CA . ASP A 1 83 ? -3.503 -11.994 -1.917 1.00 94.19 83 ASP A CA 1
ATOM 652 C C . ASP A 1 83 ? -4.189 -11.015 -2.868 1.00 94.19 83 ASP A C 1
ATOM 654 O O . ASP A 1 83 ? -5.251 -11.306 -3.425 1.00 94.19 83 ASP A O 1
ATOM 658 N N . LEU A 1 84 ? -3.573 -9.853 -3.088 1.00 94.31 84 LEU A N 1
ATOM 659 C CA . LEU A 1 84 ? -4.121 -8.830 -3.968 1.00 94.31 84 LEU A CA 1
ATOM 660 C C . LEU A 1 84 ? -4.222 -9.342 -5.411 1.00 94.31 84 LEU A C 1
ATOM 662 O O . LEU A 1 84 ? -5.252 -9.158 -6.066 1.00 94.31 84 LEU A O 1
ATOM 666 N N . LYS A 1 85 ? -3.184 -10.035 -5.897 1.00 95.00 85 LYS A N 1
ATOM 667 C CA . LYS A 1 85 ? -3.186 -10.674 -7.222 1.00 95.00 85 LYS A CA 1
ATOM 668 C C . LYS A 1 85 ? -4.219 -11.790 -7.320 1.00 95.00 85 LYS A C 1
ATOM 670 O O . LYS A 1 85 ? -4.893 -11.887 -8.339 1.00 95.00 85 LYS A O 1
ATOM 675 N N . GLN A 1 86 ? -4.393 -12.594 -6.274 1.00 95.56 86 GLN A N 1
ATOM 676 C CA . GLN A 1 86 ? -5.406 -13.648 -6.260 1.00 95.56 86 GLN A CA 1
ATOM 677 C C . GLN A 1 86 ? -6.828 -13.074 -6.343 1.00 95.56 86 GLN A C 1
ATOM 679 O O . GLN A 1 86 ? -7.659 -13.602 -7.076 1.00 95.56 86 GLN A O 1
ATOM 684 N N . LYS A 1 87 ? -7.106 -11.971 -5.636 1.00 93.25 87 LYS A N 1
ATOM 685 C CA . LYS A 1 87 ? -8.439 -11.345 -5.598 1.00 93.25 87 LYS A CA 1
ATOM 686 C C . LYS A 1 87 ? -8.768 -10.508 -6.839 1.00 93.25 87 LYS A C 1
ATOM 688 O O . LYS A 1 87 ? -9.941 -10.341 -7.162 1.00 93.25 87 LYS A O 1
ATOM 693 N N . ARG A 1 88 ? -7.768 -9.916 -7.504 1.00 91.56 88 ARG A N 1
ATOM 694 C CA . ARG A 1 88 ? -7.982 -8.902 -8.563 1.00 91.56 88 ARG A CA 1
ATOM 695 C C . ARG A 1 88 ? -7.335 -9.232 -9.909 1.00 91.56 88 ARG A C 1
ATOM 697 O O . ARG A 1 88 ? -7.632 -8.562 -10.894 1.00 91.56 88 ARG A O 1
ATOM 704 N N . GLY A 1 89 ? -6.458 -10.229 -9.975 1.00 93.00 89 GLY A N 1
ATOM 705 C CA . GLY A 1 89 ? -5.690 -10.560 -11.172 1.00 93.00 89 GLY A CA 1
ATOM 706 C C . GLY A 1 89 ? -4.507 -9.612 -11.384 1.00 93.00 89 GLY A C 1
ATOM 707 O O . GLY A 1 89 ? -3.565 -9.577 -10.592 1.00 93.00 89 GLY A O 1
ATOM 708 N N . MET A 1 90 ? -4.523 -8.857 -12.485 1.00 92.50 90 MET A N 1
ATOM 709 C CA . MET A 1 90 ? -3.397 -8.008 -12.885 1.00 92.50 90 MET A CA 1
ATOM 710 C C . MET A 1 90 ? -3.380 -6.680 -12.114 1.00 92.50 90 MET A C 1
ATOM 712 O O . MET A 1 90 ? -4.125 -5.751 -12.421 1.00 92.50 90 MET A O 1
ATOM 716 N N . VAL A 1 91 ? -2.473 -6.575 -11.145 1.00 94.88 91 VAL A N 1
ATOM 717 C CA . VAL A 1 91 ? -2.279 -5.393 -10.290 1.00 94.88 91 VAL A CA 1
ATOM 718 C C . VAL A 1 91 ? -0.795 -5.091 -10.097 1.00 94.88 91 VAL A C 1
ATOM 720 O O . VAL A 1 91 ? 0.043 -5.982 -10.253 1.00 94.88 91 VAL A O 1
ATOM 723 N N . LEU A 1 92 ? -0.482 -3.841 -9.737 1.00 94.06 92 LEU A N 1
ATOM 724 C CA . LEU A 1 92 ? 0.880 -3.378 -9.438 1.00 94.06 92 LEU A CA 1
ATOM 725 C C . LEU A 1 92 ? 1.877 -3.726 -10.552 1.00 94.06 92 LEU A C 1
ATOM 727 O O . LEU A 1 92 ? 2.940 -4.279 -10.298 1.00 94.06 92 LEU A O 1
ATOM 731 N N . THR A 1 93 ? 1.539 -3.438 -11.808 1.00 93.38 93 THR A N 1
ATOM 732 C CA . THR A 1 93 ? 2.443 -3.654 -12.952 1.00 93.38 93 THR A CA 1
ATOM 733 C C . THR A 1 93 ? 3.453 -2.521 -13.131 1.00 93.38 93 THR A C 1
ATOM 735 O O . THR A 1 93 ? 4.445 -2.690 -13.837 1.00 93.38 93 THR A O 1
ATOM 738 N N . ASN A 1 94 ? 3.218 -1.373 -12.492 1.00 93.06 94 ASN A N 1
ATOM 739 C CA . ASN A 1 94 ? 4.132 -0.242 -12.505 1.00 93.06 94 ASN A CA 1
ATOM 740 C C . ASN A 1 94 ? 5.281 -0.449 -11.505 1.00 93.06 94 ASN A C 1
ATOM 742 O O . ASN A 1 94 ? 5.053 -0.527 -10.299 1.00 93.06 94 ASN A O 1
ATOM 746 N N . VAL A 1 95 ? 6.511 -0.475 -12.021 1.00 93.25 95 VAL A N 1
ATOM 747 C CA . VAL A 1 95 ? 7.742 -0.670 -11.243 1.00 93.25 95 VAL A CA 1
ATOM 748 C C . VAL A 1 95 ? 7.943 0.418 -10.186 1.00 93.25 95 VAL A C 1
ATOM 750 O O . VAL A 1 95 ? 8.342 0.090 -9.074 1.00 93.25 95 VAL A O 1
ATOM 753 N N . SER A 1 96 ? 7.622 1.686 -10.46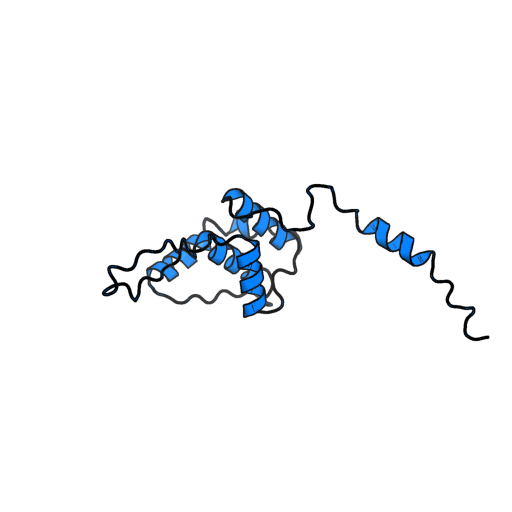5 1.00 94.88 96 SER A N 1
ATOM 754 C CA . SER A 1 96 ? 7.818 2.750 -9.468 1.00 94.88 96 SER A CA 1
ATOM 755 C C . SER A 1 96 ? 6.875 2.612 -8.275 1.00 94.88 96 SER A C 1
ATOM 757 O O . SER A 1 96 ? 7.267 2.858 -7.141 1.00 94.88 96 SER A O 1
ATOM 759 N N . PHE A 1 97 ? 5.651 2.132 -8.501 1.00 95.94 97 PHE A N 1
ATOM 760 C CA . PHE A 1 97 ? 4.718 1.824 -7.417 1.00 95.94 97 PHE A CA 1
ATOM 761 C C . PHE A 1 97 ? 5.108 0.563 -6.647 1.00 95.94 97 PHE A C 1
ATOM 763 O O . PHE A 1 97 ? 4.903 0.514 -5.439 1.00 95.94 97 PHE A O 1
ATOM 770 N N . GLN A 1 98 ? 5.696 -0.438 -7.311 1.00 96.06 98 GLN A N 1
ATOM 771 C CA . GLN A 1 98 ? 6.289 -1.580 -6.607 1.00 96.06 98 GLN A CA 1
ATOM 772 C C . GLN A 1 98 ? 7.416 -1.113 -5.680 1.00 96.06 98 GLN A C 1
ATOM 774 O O . GLN A 1 98 ? 7.458 -1.525 -4.527 1.00 96.06 98 GLN A O 1
ATOM 779 N N . GLN A 1 99 ? 8.286 -0.220 -6.162 1.00 95.69 99 GLN A N 1
ATOM 780 C CA . GLN A 1 99 ? 9.372 0.339 -5.365 1.00 9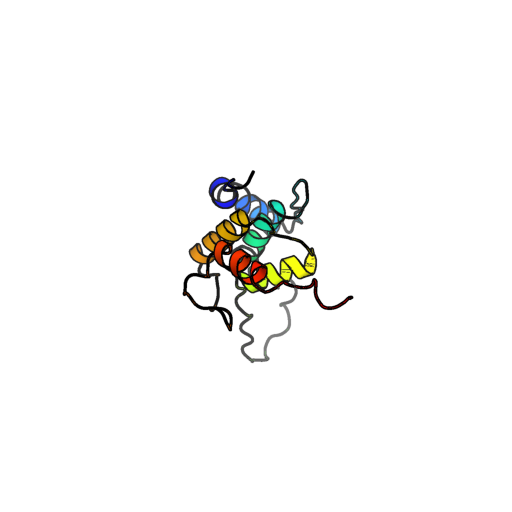5.69 99 GLN A CA 1
ATOM 781 C C . GLN A 1 99 ? 8.850 1.130 -4.159 1.00 95.69 99 GLN A C 1
ATOM 783 O O . GLN A 1 99 ? 9.254 0.831 -3.040 1.00 95.69 99 GLN A O 1
ATOM 788 N N . GLN A 1 100 ? 7.903 2.053 -4.359 1.00 97.19 100 GLN A N 1
ATOM 789 C CA . GLN A 1 100 ? 7.287 2.811 -3.258 1.00 97.19 100 GLN A CA 1
ATOM 790 C C . GLN A 1 100 ? 6.664 1.889 -2.201 1.00 97.19 100 GLN A C 1
ATOM 792 O O . GLN A 1 100 ? 6.785 2.136 -1.004 1.00 97.19 100 GLN A O 1
ATOM 797 N N . LEU A 1 101 ? 6.017 0.798 -2.624 1.00 97.31 101 LEU A N 1
ATOM 798 C CA . LEU A 1 101 ? 5.451 -0.181 -1.699 1.00 97.31 101 LEU A CA 1
ATOM 799 C C . LEU A 1 101 ? 6.537 -0.945 -0.924 1.00 97.31 101 LEU A C 1
ATOM 801 O O . LEU A 1 101 ? 6.372 -1.182 0.271 1.00 97.31 101 LEU A O 1
ATOM 805 N N . CYS A 1 102 ? 7.646 -1.313 -1.572 1.00 96.50 102 CYS A N 1
ATOM 806 C CA . CYS A 1 102 ? 8.794 -1.928 -0.903 1.00 96.50 102 CYS A CA 1
ATOM 807 C C . CYS A 1 102 ? 9.439 -0.978 0.112 1.00 96.50 102 CYS A C 1
ATOM 809 O O . CYS A 1 102 ? 9.757 -1.403 1.218 1.00 96.50 102 CYS A O 1
ATOM 811 N N . GLU A 1 103 ? 9.606 0.298 -0.237 1.00 96.81 103 GLU A N 1
ATOM 812 C CA . GLU A 1 103 ? 10.141 1.331 0.659 1.00 96.81 103 GLU A CA 1
ATOM 813 C C . GLU A 1 103 ? 9.226 1.538 1.871 1.00 96.81 103 GLU A C 1
ATOM 815 O O . GLU A 1 103 ? 9.697 1.567 3.009 1.00 96.81 103 GLU A O 1
ATOM 820 N N . LEU A 1 104 ? 7.907 1.581 1.648 1.00 96.81 104 LEU A N 1
ATOM 821 C CA . LEU A 1 104 ? 6.923 1.625 2.724 1.00 96.81 104 LEU A CA 1
ATOM 822 C C . LEU A 1 104 ? 7.028 0.381 3.618 1.00 96.81 104 LEU A C 1
ATOM 824 O O . LEU A 1 104 ? 7.127 0.504 4.834 1.00 96.81 104 LEU A O 1
ATOM 828 N N . ALA A 1 105 ? 7.067 -0.819 3.040 1.00 96.50 105 ALA A N 1
ATOM 829 C CA . ALA A 1 105 ? 7.212 -2.051 3.810 1.00 96.50 105 ALA A CA 1
ATOM 830 C C . ALA A 1 105 ? 8.519 -2.090 4.611 1.00 96.50 105 ALA A C 1
ATOM 832 O O . ALA A 1 105 ? 8.512 -2.519 5.763 1.00 96.50 105 ALA A O 1
ATOM 833 N N . ALA A 1 106 ? 9.624 -1.608 4.039 1.00 95.56 106 ALA A N 1
ATOM 834 C CA . ALA A 1 106 ? 10.908 -1.504 4.722 1.00 95.56 106 ALA A CA 1
ATOM 835 C C . ALA A 1 106 ? 10.826 -0.560 5.930 1.00 95.56 106 ALA A C 1
ATOM 837 O O . ALA A 1 106 ? 11.257 -0.937 7.018 1.00 95.56 106 ALA A O 1
ATOM 838 N N . LYS A 1 107 ? 10.197 0.617 5.770 1.00 95.56 107 LYS A N 1
ATOM 839 C CA . LYS A 1 107 ? 9.975 1.597 6.852 1.00 95.56 107 LYS A CA 1
ATOM 840 C C . LYS A 1 107 ? 9.262 0.980 8.064 1.00 95.56 107 LYS A C 1
ATOM 842 O O . LYS A 1 107 ? 9.558 1.361 9.192 1.00 95.56 107 LYS A O 1
ATOM 847 N N . TYR A 1 108 ? 8.356 0.026 7.842 1.00 93.69 108 TYR A N 1
ATOM 848 C CA . TYR A 1 108 ? 7.578 -0.641 8.896 1.00 93.69 108 TYR A CA 1
ATOM 849 C C . TYR A 1 108 ? 8.068 -2.057 9.245 1.00 93.69 108 TYR A C 1
ATOM 851 O O . TYR A 1 108 ? 7.375 -2.775 9.959 1.00 93.69 108 TYR A O 1
ATOM 859 N N . ASN A 1 109 ? 9.247 -2.478 8.768 1.00 94.00 109 ASN A N 1
ATOM 860 C CA . ASN A 1 109 ? 9.787 -3.834 8.955 1.00 94.00 109 ASN A CA 1
ATOM 861 C C . ASN A 1 109 ? 8.856 -4.968 8.458 1.00 94.00 109 ASN A C 1
ATOM 863 O O . ASN A 1 109 ? 8.905 -6.088 8.956 1.00 94.00 109 ASN A O 1
ATOM 867 N N . LYS A 1 110 ? 8.033 -4.706 7.434 1.00 94.38 110 LYS A N 1
ATOM 868 C CA . LYS A 1 110 ? 7.055 -5.650 6.855 1.00 94.38 110 LYS A CA 1
ATOM 869 C C . LYS A 1 110 ? 7.517 -6.331 5.560 1.00 94.38 110 LYS A C 1
ATOM 871 O O . LYS A 1 110 ? 6.708 -6.939 4.862 1.00 94.38 110 LYS A O 1
ATOM 876 N N . LEU A 1 111 ? 8.801 -6.249 5.201 1.00 93.75 111 LEU A N 1
ATOM 877 C CA . LEU A 1 111 ? 9.331 -6.946 4.016 1.00 93.75 111 LEU A CA 1
ATOM 878 C C . LEU A 1 111 ? 9.281 -8.474 4.158 1.00 93.75 111 LEU A C 1
ATOM 880 O O . LEU A 1 111 ? 9.040 -9.169 3.171 1.00 93.75 111 LEU A O 1
ATOM 884 N N . GLY A 1 112 ? 9.465 -8.976 5.380 1.00 90.44 112 GLY A N 1
ATOM 885 C CA . GLY A 1 112 ? 9.553 -10.404 5.663 1.00 90.44 112 GLY A CA 1
ATOM 886 C C . GLY A 1 112 ? 10.920 -11.014 5.344 1.00 90.44 112 GLY A C 1
ATOM 887 O O . GLY A 1 112 ? 11.867 -10.302 4.994 1.00 90.44 112 GLY A O 1
ATOM 888 N N . PRO A 1 113 ? 11.051 -12.343 5.497 1.00 90.00 113 PRO A N 1
ATOM 889 C CA . PRO A 1 113 ? 12.291 -13.047 5.208 1.00 90.00 113 PRO A CA 1
ATOM 890 C C . PRO A 1 113 ? 12.614 -13.016 3.712 1.00 90.00 113 PRO A C 1
ATOM 892 O O . PRO A 1 113 ? 11.727 -13.004 2.855 1.00 90.00 113 PRO A O 1
ATOM 895 N N . MET A 1 114 ? 13.908 -13.075 3.395 1.00 88.62 114 MET A N 1
ATOM 896 C CA . MET A 1 114 ? 14.369 -13.172 2.012 1.00 88.62 114 MET A CA 1
ATOM 897 C C . MET A 1 114 ? 13.777 -14.427 1.337 1.00 88.62 114 MET A C 1
ATOM 899 O O . MET A 1 114 ? 13.905 -15.530 1.882 1.00 88.62 114 MET A O 1
ATOM 903 N N . PRO A 1 115 ? 13.142 -14.302 0.158 1.00 87.12 115 PRO A N 1
ATOM 904 C CA . PRO A 1 115 ? 12.551 -15.448 -0.522 1.00 87.12 115 PRO A CA 1
ATOM 905 C C . PRO A 1 115 ? 13.602 -16.469 -0.970 1.00 87.12 115 PRO A C 1
ATOM 907 O O . PRO A 1 115 ? 14.725 -16.122 -1.339 1.00 87.12 115 PRO A O 1
ATOM 910 N N . LYS A 1 116 ? 13.219 -17.751 -0.996 1.00 87.75 116 LYS A N 1
ATOM 911 C CA . LYS A 1 116 ? 14.099 -18.834 -1.462 1.00 87.75 116 LYS A CA 1
ATOM 912 C C . LYS A 1 116 ? 14.525 -18.596 -2.915 1.00 87.75 116 LYS A C 1
ATOM 914 O O . LYS A 1 116 ? 13.679 -18.340 -3.768 1.00 87.75 116 LYS A O 1
ATOM 919 N N . GLY A 1 117 ? 15.821 -18.736 -3.193 1.00 86.81 117 GLY A N 1
ATOM 920 C CA . GLY A 1 117 ? 16.384 -18.578 -4.540 1.00 86.81 117 GLY A CA 1
ATOM 921 C C . GLY A 1 117 ? 16.696 -17.134 -4.946 1.00 86.81 117 GLY A C 1
ATOM 922 O O . GLY A 1 117 ? 17.080 -16.911 -6.090 1.00 86.81 117 GLY A O 1
ATOM 923 N N . TYR A 1 118 ? 16.556 -16.172 -4.031 1.00 83.94 118 TYR A N 1
ATOM 924 C CA . TYR A 1 118 ? 16.989 -14.790 -4.226 1.00 83.94 118 TYR A CA 1
ATOM 925 C C . TYR A 1 118 ? 18.256 -14.513 -3.412 1.00 83.94 118 TYR A C 1
ATOM 927 O O . TYR A 1 118 ? 18.475 -15.115 -2.360 1.00 83.94 118 TYR A O 1
ATOM 935 N N . SER A 1 119 ? 19.090 -13.606 -3.914 1.00 85.69 119 SER A N 1
ATOM 936 C CA . SER A 1 119 ? 20.296 -13.117 -3.249 1.00 85.69 119 SER A CA 1
ATOM 937 C C . SER A 1 119 ? 20.317 -11.588 -3.264 1.00 85.69 119 SER A C 1
ATOM 939 O O . SER A 1 119 ? 19.594 -10.953 -4.033 1.00 85.69 119 SER A O 1
ATOM 941 N N . ASN A 1 120 ? 21.169 -10.998 -2.423 1.00 82.88 120 ASN A N 1
ATOM 942 C CA . ASN A 1 120 ? 21.443 -9.556 -2.424 1.00 82.88 120 ASN A CA 1
ATOM 943 C C . ASN A 1 120 ? 22.435 -9.138 -3.525 1.00 82.88 120 ASN A C 1
ATOM 945 O O . ASN A 1 120 ? 22.872 -7.990 -3.558 1.00 82.88 120 ASN A O 1
ATOM 949 N N . GLU A 1 121 ? 22.837 -10.063 -4.396 1.00 85.56 121 GLU A N 1
ATOM 950 C CA . GLU A 1 121 ? 23.724 -9.752 -5.511 1.00 85.56 121 GLU A CA 1
ATOM 951 C C . GLU A 1 121 ? 22.964 -8.940 -6.564 1.00 85.56 121 GLU A C 1
ATOM 953 O O . GLU A 1 121 ? 21.783 -9.183 -6.830 1.00 85.56 121 GLU A O 1
ATOM 958 N N . GLU A 1 122 ? 23.630 -7.959 -7.178 1.00 75.44 122 GLU A N 1
ATOM 959 C CA . GLU A 1 122 ? 22.998 -7.151 -8.220 1.00 75.44 122 GLU A CA 1
ATOM 960 C C . GLU A 1 122 ? 22.530 -8.036 -9.381 1.00 75.44 122 GLU A C 1
ATOM 962 O O . GLU A 1 122 ? 23.321 -8.719 -10.039 1.00 75.44 122 GLU A O 1
ATOM 967 N N . ALA A 1 123 ? 21.229 -7.984 -9.677 1.00 70.25 123 ALA A N 1
ATOM 968 C CA . ALA A 1 123 ? 20.677 -8.710 -10.807 1.00 70.25 123 ALA A CA 1
ATOM 969 C C . ALA A 1 123 ? 21.335 -8.228 -12.116 1.00 70.25 123 ALA A C 1
ATOM 971 O O . ALA A 1 123 ? 21.479 -7.017 -12.337 1.00 70.25 123 ALA A O 1
ATOM 972 N N . PRO A 1 124 ? 21.701 -9.140 -13.035 1.00 74.38 124 PRO A N 1
ATOM 973 C CA . PRO A 1 124 ? 22.336 -8.754 -14.284 1.00 74.38 124 PRO A CA 1
ATOM 974 C C . PRO A 1 124 ? 21.419 -7.810 -15.066 1.00 74.38 124 PRO A C 1
ATOM 976 O O . PRO A 1 124 ? 20.265 -8.129 -15.367 1.00 74.38 124 PRO A O 1
ATOM 979 N N . ARG A 1 125 ? 21.937 -6.625 -15.420 1.00 69.56 125 ARG A N 1
ATOM 980 C CA . ARG A 1 125 ? 21.183 -5.634 -16.202 1.00 69.56 125 ARG A CA 1
ATOM 981 C C . ARG A 1 125 ? 20.648 -6.291 -17.480 1.00 69.56 125 ARG A C 1
ATOM 983 O O . ARG A 1 125 ? 21.413 -6.840 -18.275 1.00 69.56 125 ARG A O 1
ATOM 990 N N . ARG A 1 126 ? 19.330 -6.177 -17.709 1.00 56.97 126 ARG A N 1
ATOM 991 C CA . ARG A 1 126 ? 18.587 -6.745 -18.861 1.00 56.97 126 ARG A CA 1
ATOM 992 C C . ARG A 1 126 ? 19.217 -6.459 -20.234 1.00 56.97 126 ARG A C 1
ATOM 994 O O . ARG A 1 126 ? 18.942 -7.191 -21.183 1.00 56.97 126 ARG A O 1
ATOM 1001 N N . SER A 1 127 ? 20.063 -5.433 -20.355 1.00 54.31 127 SER A N 1
ATOM 1002 C CA . SER A 1 127 ? 20.815 -5.125 -21.576 1.00 54.31 127 SER A CA 1
ATOM 1003 C C . SER A 1 127 ? 21.753 -6.255 -22.022 1.00 54.31 127 SER A C 1
ATOM 1005 O O . SER A 1 127 ? 21.966 -6.403 -23.223 1.00 54.31 127 SER A O 1
ATOM 1007 N N . LYS A 1 128 ? 22.251 -7.098 -21.106 1.00 45.81 128 LYS A N 1
ATOM 1008 C CA . LYS A 1 128 ? 23.150 -8.216 -21.450 1.00 45.81 128 LYS A CA 1
ATOM 1009 C C . LYS A 1 128 ? 22.426 -9.482 -21.937 1.00 45.81 128 LYS A C 1
ATOM 1011 O O . LYS A 1 128 ? 22.995 -10.232 -22.721 1.00 45.81 128 LYS A O 1
ATOM 1016 N N . LEU A 1 129 ? 21.155 -9.691 -21.575 1.00 50.47 129 LEU A N 1
ATOM 1017 C CA . LEU A 1 129 ? 20.382 -10.870 -22.011 1.00 50.47 129 LEU A CA 1
ATOM 1018 C C . LEU A 1 129 ? 19.965 -10.821 -23.493 1.00 50.47 129 LEU A C 1
ATOM 1020 O O . LEU A 1 129 ? 19.852 -11.865 -24.134 1.00 50.47 129 LEU A O 1
ATOM 1024 N N . LYS A 1 130 ? 19.768 -9.624 -24.068 1.00 45.34 130 LYS A N 1
ATOM 1025 C CA . LYS A 1 130 ? 19.420 -9.475 -25.497 1.00 45.34 130 LYS A CA 1
ATOM 1026 C C . LYS A 1 130 ? 20.601 -9.703 -26.449 1.00 45.34 130 LYS A C 1
ATOM 1028 O O . LYS A 1 130 ? 20.362 -10.007 -27.614 1.00 45.34 130 LYS A O 1
ATOM 1033 N N . GLN A 1 131 ? 21.847 -9.562 -25.987 1.00 47.44 131 GLN A N 1
ATOM 1034 C CA . GLN A 1 131 ? 23.027 -9.786 -26.835 1.00 47.44 131 GLN A CA 1
ATOM 1035 C C . GLN A 1 131 ? 23.368 -11.273 -26.990 1.00 47.44 131 GLN A C 1
ATOM 1037 O O . GLN A 1 131 ? 23.798 -11.673 -28.067 1.00 47.44 131 GLN A O 1
ATOM 1042 N N . GLN A 1 132 ? 23.099 -12.108 -25.982 1.00 47.12 132 GLN A N 1
ATOM 1043 C CA . GLN A 1 132 ? 23.408 -13.542 -26.058 1.00 47.12 132 GLN A CA 1
ATOM 1044 C C . GLN A 1 132 ? 22.408 -14.338 -26.915 1.00 47.12 132 GLN A C 1
ATOM 1046 O O . GLN A 1 132 ? 22.816 -15.244 -27.631 1.00 47.12 132 GLN A O 1
ATOM 1051 N N . HIS A 1 133 ? 21.124 -13.960 -26.947 1.00 46.97 133 HIS A N 1
ATOM 1052 C CA . HIS A 1 133 ? 20.126 -14.658 -27.779 1.00 46.97 133 HIS A CA 1
ATOM 1053 C C . HIS A 1 133 ? 20.192 -14.328 -29.281 1.00 46.97 133 HIS A C 1
ATOM 1055 O O . HIS A 1 133 ? 19.573 -15.023 -30.080 1.00 46.97 133 HIS A O 1
ATOM 1061 N N . ARG A 1 134 ? 20.929 -13.286 -29.696 1.00 45.59 134 ARG A N 1
ATOM 1062 C CA . ARG A 1 134 ? 21.118 -12.972 -31.126 1.00 45.59 134 ARG A CA 1
ATOM 1063 C C . ARG A 1 134 ? 22.287 -13.715 -31.775 1.00 45.59 134 ARG A C 1
ATOM 1065 O O . ARG A 1 134 ? 22.369 -13.704 -32.995 1.00 45.59 134 ARG A O 1
ATOM 1072 N N . GLN A 1 135 ? 23.171 -14.351 -31.004 1.00 47.91 135 GLN A N 1
ATOM 1073 C CA . GLN A 1 135 ? 24.361 -15.015 -31.555 1.00 47.91 135 GLN A CA 1
ATOM 1074 C C . GLN A 1 135 ? 24.167 -16.505 -31.886 1.00 47.91 135 GLN A C 1
ATOM 1076 O O 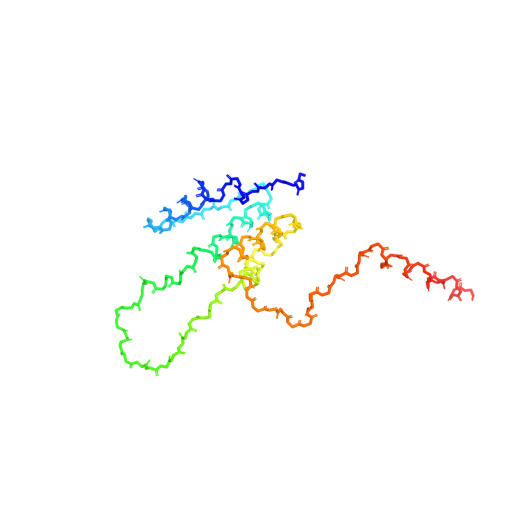. GLN A 1 135 ? 25.039 -17.082 -32.523 1.00 47.91 135 GLN A O 1
ATOM 1081 N N . THR A 1 136 ? 23.039 -17.130 -31.529 1.00 53.16 136 THR A N 1
ATOM 1082 C CA . THR A 1 136 ? 22.812 -18.576 -31.759 1.00 53.16 136 THR A CA 1
ATOM 1083 C C . THR A 1 136 ? 21.684 -18.909 -32.743 1.00 53.16 136 THR A C 1
ATOM 1085 O O . THR A 1 136 ? 21.376 -20.077 -32.948 1.00 53.16 136 THR A O 1
ATOM 1088 N N . GLY A 1 137 ? 21.077 -17.915 -33.394 1.00 45.38 137 GLY A N 1
ATOM 1089 C CA . GLY A 1 137 ? 19.955 -18.114 -34.315 1.00 45.38 137 GLY A CA 1
ATOM 1090 C C . GLY A 1 137 ? 20.343 -18.139 -35.793 1.00 45.38 137 GLY A C 1
ATOM 1091 O O . GLY A 1 137 ? 19.788 -17.350 -36.550 1.00 45.38 137 GLY A O 1
ATOM 1092 N N . ASN A 1 138 ? 21.267 -19.007 -36.219 1.00 48.56 138 ASN A N 1
ATOM 1093 C CA . ASN A 1 138 ? 21.380 -19.353 -37.642 1.00 48.56 138 ASN A CA 1
ATOM 1094 C C . ASN A 1 138 ? 20.386 -20.489 -37.934 1.00 48.56 138 ASN A C 1
ATOM 1096 O O . ASN A 1 138 ? 20.733 -21.663 -37.858 1.00 48.56 138 ASN A O 1
ATOM 1100 N N . PHE A 1 139 ? 19.117 -20.135 -38.158 1.00 51.59 139 PHE A N 1
ATOM 1101 C CA . PHE A 1 139 ? 18.020 -21.085 -38.407 1.00 51.59 139 PHE A CA 1
ATOM 1102 C C . PHE A 1 139 ? 17.795 -21.349 -39.911 1.00 51.59 139 PHE A C 1
ATOM 1104 O O . PHE A 1 139 ? 16.821 -21.989 -40.294 1.00 51.59 139 PHE A O 1
ATOM 1111 N N . GLU A 1 140 ? 18.685 -20.859 -40.780 1.00 49.72 140 GLU A N 1
ATOM 1112 C CA . GLU A 1 140 ? 18.494 -20.877 -42.238 1.00 49.72 140 GLU A CA 1
ATOM 1113 C C . GLU A 1 140 ? 19.019 -22.141 -42.948 1.00 49.72 140 GLU A C 1
ATOM 1115 O O . GLU A 1 140 ? 18.926 -22.232 -44.165 1.00 49.72 140 GLU A O 1
ATOM 1120 N N . SER A 1 141 ? 19.520 -23.153 -42.226 1.00 49.53 141 SER A N 1
ATOM 1121 C CA . SER A 1 141 ? 20.061 -24.384 -42.838 1.00 49.53 141 SER A CA 1
ATOM 1122 C C . SER A 1 141 ? 19.210 -25.646 -42.639 1.00 49.53 141 SER A C 1
ATOM 1124 O O . SER A 1 141 ? 19.731 -26.744 -42.803 1.00 49.53 141 SER A O 1
ATOM 1126 N N . MET A 1 142 ? 17.934 -25.532 -42.243 1.00 45.75 142 MET A N 1
ATOM 1127 C CA . MET A 1 142 ? 17.079 -26.706 -41.962 1.00 45.75 142 MET A CA 1
ATOM 1128 C C . MET A 1 142 ? 15.961 -26.952 -42.991 1.00 45.75 142 MET A C 1
ATOM 1130 O O . MET A 1 142 ? 15.212 -27.914 -42.851 1.00 45.75 142 MET A O 1
ATOM 1134 N N . PHE A 1 143 ? 15.860 -26.116 -44.030 1.00 53.41 143 PHE A N 1
ATOM 1135 C CA . PHE A 1 143 ? 14.872 -26.253 -45.111 1.00 53.41 143 PHE A CA 1
ATOM 1136 C C . PHE A 1 143 ? 15.477 -25.991 -46.501 1.00 53.41 143 PHE A C 1
ATOM 1138 O O . PHE A 1 143 ? 14.907 -25.245 -47.299 1.00 53.41 143 PHE A O 1
ATOM 1145 N N . GLN A 1 144 ? 16.635 -26.588 -46.788 1.00 47.91 144 GLN A N 1
ATOM 1146 C CA . GLN A 1 144 ? 17.112 -26.797 -48.160 1.00 47.91 144 GLN A CA 1
ATOM 1147 C C . GLN A 1 144 ? 17.452 -28.267 -48.359 1.00 47.91 144 GLN A C 1
ATOM 1149 O O . GLN A 1 144 ? 18.055 -28.849 -47.429 1.00 47.91 144 GLN A O 1
#